Protein AF-A0A843HR84-F1 (afdb_monomer_lite)

Structure (mmCIF, N/CA/C/O backbone):
data_AF-A0A843HR84-F1
#
_entry.id   AF-A0A843HR84-F1
#
loop_
_atom_site.group_PDB
_atom_site.id
_atom_site.type_symbol
_atom_site.label_atom_id
_atom_site.label_alt_id
_atom_site.label_comp_id
_atom_site.label_asym_id
_atom_site.label_entity_id
_atom_site.label_seq_id
_atom_site.pdbx_PDB_ins_code
_atom_site.Cartn_x
_atom_site.Cartn_y
_atom_site.Cartn_z
_atom_site.occupancy
_atom_site.B_iso_or_equiv
_atom_site.auth_seq_id
_atom_site.auth_comp_id
_atom_site.auth_asym_id
_atom_site.auth_atom_id
_atom_site.pdbx_PDB_model_num
ATOM 1 N N . MET A 1 1 ? 6.213 32.076 -38.544 1.00 36.31 1 MET A N 1
ATOM 2 C CA . MET A 1 1 ? 5.38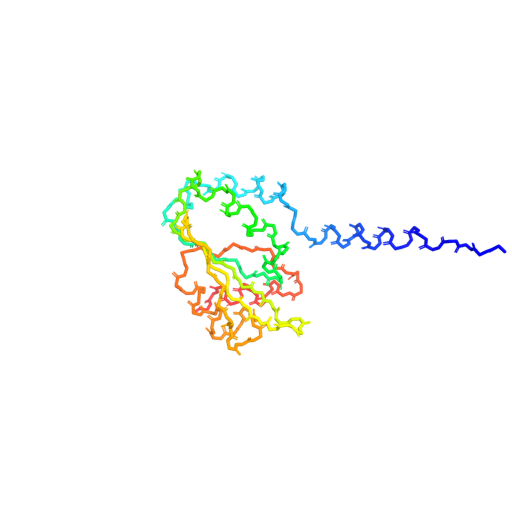5 32.045 -37.319 1.00 36.31 1 MET A CA 1
ATOM 3 C C . MET A 1 1 ? 5.246 30.593 -36.883 1.00 36.31 1 MET A C 1
ATOM 5 O O . MET A 1 1 ? 4.541 29.840 -37.542 1.00 36.31 1 MET A O 1
ATOM 9 N N . ALA A 1 2 ? 5.992 30.168 -35.863 1.00 40.84 2 ALA A N 1
ATOM 10 C CA . ALA A 1 2 ? 5.912 28.807 -35.336 1.00 40.84 2 ALA A CA 1
ATOM 11 C C . ALA A 1 2 ? 4.688 28.700 -34.412 1.00 40.84 2 ALA A C 1
ATOM 13 O O . ALA A 1 2 ? 4.570 29.460 -33.453 1.00 40.84 2 ALA A O 1
ATOM 14 N N . LYS A 1 3 ? 3.746 27.803 -34.729 1.00 43.19 3 LYS A N 1
ATOM 15 C CA . LYS A 1 3 ? 2.601 27.498 -33.862 1.00 43.19 3 LYS A CA 1
ATOM 16 C C . LYS A 1 3 ? 3.118 26.761 -32.625 1.00 43.19 3 LYS A C 1
ATOM 18 O O . LYS A 1 3 ? 3.578 25.628 -32.733 1.00 43.19 3 LYS A O 1
ATOM 23 N N . ASN A 1 4 ? 3.043 27.414 -31.468 1.00 43.31 4 ASN A N 1
ATOM 24 C CA . ASN A 1 4 ? 3.367 26.816 -30.177 1.00 43.31 4 ASN A CA 1
ATOM 25 C C . ASN A 1 4 ? 2.466 25.600 -29.907 1.00 43.31 4 ASN A C 1
ATOM 27 O O . ASN A 1 4 ? 1.244 25.713 -29.843 1.00 43.31 4 ASN A O 1
ATOM 31 N N . ASN A 1 5 ? 3.096 24.439 -29.721 1.00 53.78 5 ASN A N 1
ATOM 32 C CA . ASN A 1 5 ? 2.476 23.138 -29.445 1.00 53.78 5 ASN A CA 1
ATOM 33 C C . ASN A 1 5 ? 2.097 22.951 -27.957 1.00 53.78 5 ASN A C 1
ATOM 35 O O . ASN A 1 5 ? 2.028 21.831 -27.453 1.00 53.78 5 ASN A O 1
ATOM 39 N N . THR A 1 6 ? 1.857 24.042 -27.231 1.00 48.78 6 THR A N 1
ATOM 40 C CA . THR A 1 6 ? 1.591 24.031 -25.783 1.00 48.78 6 THR A CA 1
ATOM 41 C C . THR A 1 6 ? 0.258 23.365 -25.431 1.00 48.78 6 THR A C 1
ATOM 43 O O . THR A 1 6 ? 0.170 22.654 -24.434 1.00 48.78 6 THR A O 1
ATOM 46 N N . ASN A 1 7 ? -0.757 23.485 -26.291 1.00 54.22 7 ASN A N 1
ATOM 47 C CA . ASN A 1 7 ? -2.081 22.904 -26.039 1.00 54.22 7 ASN A CA 1
ATOM 48 C C . ASN A 1 7 ? -2.107 21.370 -26.120 1.00 54.22 7 ASN A C 1
ATOM 50 O O . ASN A 1 7 ? -2.853 20.733 -25.384 1.00 54.22 7 ASN A O 1
ATOM 54 N N . LEU A 1 8 ? -1.275 20.758 -26.972 1.00 45.50 8 LEU A N 1
ATOM 55 C CA . LEU A 1 8 ? -1.249 19.300 -27.129 1.00 45.50 8 LEU A CA 1
ATOM 56 C C . LEU A 1 8 ? -0.510 18.613 -25.969 1.00 45.50 8 LEU A C 1
ATOM 58 O O . LEU A 1 8 ? -0.862 17.499 -25.585 1.00 45.50 8 LEU A O 1
ATOM 62 N N . HIS A 1 9 ? 0.497 19.283 -25.398 1.00 50.81 9 HIS A N 1
ATOM 63 C CA . HIS A 1 9 ? 1.208 18.801 -24.213 1.00 50.81 9 HIS A CA 1
ATOM 64 C C . HIS A 1 9 ? 0.344 18.930 -22.954 1.00 50.81 9 HIS A C 1
ATOM 66 O O . HIS A 1 9 ? 0.251 17.977 -22.188 1.00 50.81 9 HIS A O 1
ATOM 72 N N . ASN A 1 10 ? -0.369 20.052 -22.795 1.00 47.84 10 ASN A N 1
ATOM 73 C CA . ASN A 1 10 ? -1.292 20.252 -21.676 1.00 47.84 10 ASN A CA 1
ATOM 74 C C . ASN A 1 10 ? -2.492 19.301 -21.736 1.00 47.84 10 ASN A C 1
ATOM 76 O O . ASN A 1 10 ? -2.871 18.756 -20.710 1.00 47.84 10 ASN A O 1
ATOM 80 N N . ALA A 1 11 ? -3.042 19.032 -22.925 1.00 39.25 11 ALA A N 1
ATOM 81 C CA . ALA A 1 11 ? -4.113 18.051 -23.083 1.00 39.25 11 ALA A CA 1
ATOM 82 C C . ALA A 1 11 ? -3.642 16.619 -22.782 1.00 39.25 11 ALA A C 1
ATOM 84 O O . ALA A 1 11 ? -4.380 15.870 -22.163 1.00 39.25 11 ALA A O 1
ATOM 85 N N . LYS A 1 12 ? -2.416 16.228 -23.167 1.00 42.97 12 LYS A N 1
ATOM 86 C CA . LYS A 1 12 ? -1.845 14.919 -22.794 1.00 42.97 12 LYS A CA 1
ATOM 87 C C . LYS A 1 12 ? -1.548 14.812 -21.301 1.00 42.97 12 LYS A C 1
ATOM 89 O O . LYS A 1 12 ? -1.784 13.757 -20.734 1.00 42.97 12 LYS A O 1
ATOM 94 N N . LYS A 1 13 ? -1.051 15.887 -20.683 1.00 42.69 13 LYS A N 1
ATOM 95 C CA . LYS A 1 13 ? -0.784 15.940 -19.244 1.00 42.69 13 LYS A CA 1
ATOM 96 C C . LYS A 1 13 ? -2.084 15.869 -18.443 1.00 42.69 13 LYS A C 1
ATOM 98 O O . LYS A 1 13 ? -2.190 14.999 -17.605 1.00 42.69 13 LYS A O 1
ATOM 103 N N . ALA A 1 14 ? -3.102 16.646 -18.818 1.00 41.62 14 ALA A N 1
ATOM 104 C CA . ALA A 1 14 ? -4.433 16.579 -18.214 1.00 41.62 14 ALA A CA 1
ATOM 105 C C . ALA A 1 14 ? -5.113 15.216 -18.422 1.00 41.62 14 ALA A C 1
ATOM 107 O O . ALA A 1 14 ? -5.743 14.708 -17.507 1.00 41.62 14 ALA A O 1
ATOM 108 N N . LYS A 1 15 ? -4.954 14.592 -19.599 1.00 43.53 15 LYS A N 1
ATOM 109 C CA . LYS A 1 15 ? -5.468 13.238 -19.848 1.00 43.53 15 LYS A CA 1
ATOM 110 C C . LYS A 1 15 ? -4.724 12.191 -19.019 1.00 43.53 15 LYS A C 1
ATOM 112 O O . LYS A 1 15 ? -5.352 11.275 -18.527 1.00 43.53 15 LYS A O 1
ATOM 117 N N . ASN A 1 16 ? -3.407 12.331 -18.858 1.00 46.78 16 ASN A N 1
ATOM 118 C CA . ASN A 1 16 ? -2.611 11.482 -17.971 1.00 46.78 16 ASN A CA 1
ATOM 119 C C . ASN A 1 16 ? -2.984 11.697 -16.499 1.00 46.78 16 ASN A C 1
ATOM 121 O O . ASN A 1 16 ? -3.116 10.713 -15.789 1.00 46.78 16 ASN A O 1
ATOM 125 N N . ASP A 1 17 ? -3.228 12.938 -16.072 1.00 45.84 17 ASP A N 1
ATOM 126 C CA . ASP A 1 17 ? -3.730 13.270 -14.732 1.00 45.84 17 ASP A CA 1
ATOM 127 C C . ASP A 1 17 ? -5.109 12.628 -14.480 1.00 45.84 17 ASP A C 1
ATOM 129 O O . ASP A 1 17 ? -5.382 12.185 -13.372 1.00 45.84 17 ASP A O 1
ATOM 133 N N . GLU A 1 18 ? -5.946 12.494 -15.518 1.00 44.28 18 GLU A N 1
ATOM 134 C CA . GLU A 1 18 ? -7.235 11.775 -15.491 1.00 44.28 18 GLU A CA 1
ATOM 135 C C . GLU A 1 18 ? -7.078 10.241 -15.366 1.00 44.28 18 GLU A C 1
ATOM 137 O O . GLU A 1 18 ? -8.032 9.551 -15.012 1.00 44.28 18 GLU A O 1
ATOM 142 N N . PHE A 1 19 ? -5.882 9.697 -15.641 1.00 54.16 19 PHE A N 1
ATOM 143 C CA . PHE A 1 19 ? -5.544 8.277 -15.460 1.00 54.16 19 PHE A CA 1
ATOM 144 C C . PHE A 1 19 ? -4.819 7.984 -14.135 1.00 54.16 19 PHE A C 1
ATOM 146 O O . PHE A 1 19 ? -4.642 6.810 -13.808 1.00 54.16 19 PHE A O 1
ATOM 153 N N . TYR A 1 20 ? -4.410 9.007 -13.375 1.00 68.56 20 TYR A N 1
ATOM 154 C CA . TYR A 1 20 ? -3.809 8.833 -12.053 1.00 68.56 20 TYR A CA 1
ATOM 155 C C . TYR A 1 20 ? -4.870 8.916 -10.957 1.00 68.56 20 TYR A C 1
ATOM 157 O O . TYR A 1 20 ? -5.761 9.763 -10.978 1.00 68.56 20 TYR A O 1
ATOM 165 N N . THR A 1 21 ? -4.762 8.035 -9.965 1.00 81.44 21 THR A N 1
ATOM 166 C CA . THR A 1 21 ? -5.648 8.048 -8.800 1.00 81.44 21 THR A CA 1
ATOM 167 C C . THR A 1 21 ? -5.413 9.321 -7.992 1.00 81.44 21 THR A C 1
ATOM 169 O O . THR A 1 21 ? -4.324 9.518 -7.454 1.00 81.44 21 THR A O 1
ATOM 172 N N . ARG A 1 22 ? -6.425 10.189 -7.895 1.00 89.50 22 ARG A N 1
ATOM 173 C CA . ARG A 1 22 ? -6.336 11.443 -7.138 1.00 89.50 22 ARG A CA 1
ATOM 174 C C . ARG A 1 22 ? -6.659 11.198 -5.669 1.00 89.50 22 ARG A C 1
ATOM 176 O O . ARG A 1 22 ? -7.558 10.420 -5.358 1.00 89.50 22 ARG A O 1
ATOM 183 N N . TYR A 1 23 ? -5.999 11.935 -4.776 1.00 91.69 23 TYR A N 1
ATOM 184 C CA . TYR A 1 23 ? -6.277 11.883 -3.336 1.00 91.69 23 TYR A CA 1
ATOM 185 C C . TYR A 1 23 ? -7.768 12.069 -3.021 1.00 91.69 23 TYR A C 1
ATOM 187 O O . TYR A 1 23 ? -8.330 11.300 -2.253 1.00 91.69 23 TYR A O 1
ATOM 195 N N . GLU A 1 24 ? -8.421 13.054 -3.649 1.00 92.00 24 GLU A N 1
ATOM 196 C CA . GLU A 1 24 ? -9.850 13.348 -3.451 1.00 92.00 24 GLU A CA 1
ATOM 197 C C . GLU A 1 24 ? -10.750 12.149 -3.787 1.00 92.00 24 GLU A C 1
ATOM 199 O O . GLU A 1 24 ? -11.737 11.905 -3.096 1.00 92.00 24 GLU A O 1
ATOM 204 N N . ASP A 1 25 ? -10.406 11.385 -4.829 1.00 93.25 25 ASP A N 1
ATOM 205 C CA . ASP A 1 25 ? -11.168 10.201 -5.230 1.00 93.25 25 ASP A CA 1
ATOM 206 C C . ASP A 1 25 ? -10.962 9.057 -4.223 1.00 93.25 25 ASP A C 1
ATOM 208 O O . ASP A 1 25 ? -11.924 8.385 -3.849 1.00 93.25 25 ASP A O 1
ATOM 212 N N . ILE A 1 26 ? -9.732 8.887 -3.715 1.00 94.56 26 ILE A N 1
ATOM 213 C CA . ILE A 1 26 ? -9.416 7.928 -2.643 1.00 94.56 26 ILE A CA 1
ATOM 214 C C . ILE A 1 26 ? -10.165 8.303 -1.368 1.00 94.56 26 ILE A C 1
ATOM 216 O O . ILE A 1 26 ? -10.830 7.461 -0.779 1.00 94.56 26 ILE A O 1
ATOM 220 N N . GLU A 1 27 ? -10.091 9.560 -0.940 1.00 95.88 27 GLU A N 1
ATOM 221 C CA . GLU A 1 27 ? -10.746 10.026 0.278 1.00 95.88 27 GLU A CA 1
ATOM 222 C C . GLU A 1 27 ? -12.258 9.844 0.202 1.00 95.88 27 GLU A C 1
ATOM 224 O O . GLU A 1 27 ? -12.870 9.308 1.133 1.00 95.88 27 GLU A O 1
ATOM 229 N N . LYS A 1 28 ? -12.854 10.234 -0.925 1.00 95.81 28 LYS A N 1
ATOM 230 C CA . LYS A 1 28 ? -14.285 10.086 -1.152 1.00 95.81 28 LYS A CA 1
ATOM 231 C C . LYS A 1 28 ? -14.716 8.624 -1.129 1.00 95.81 28 LYS A C 1
ATOM 233 O O . LYS A 1 28 ? -15.768 8.345 -0.572 1.00 95.81 28 LYS A O 1
ATOM 238 N N . GLU A 1 29 ? -13.952 7.702 -1.703 1.00 95.75 29 GLU A N 1
ATOM 239 C CA . GLU A 1 29 ? -14.329 6.285 -1.717 1.00 95.75 29 GLU A CA 1
ATOM 240 C C . GLU A 1 29 ? -14.000 5.601 -0.383 1.00 95.75 29 GLU A C 1
ATOM 242 O O . GLU A 1 29 ? -14.891 5.106 0.308 1.00 95.75 29 GLU A O 1
ATOM 247 N N . ILE A 1 30 ? -12.728 5.621 0.022 1.00 96.62 30 ILE A N 1
ATOM 248 C CA . ILE A 1 30 ? -12.191 4.823 1.130 1.00 96.62 30 ILE A CA 1
ATOM 249 C C . ILE A 1 30 ? -12.767 5.239 2.488 1.00 96.62 30 ILE A C 1
ATOM 251 O O . ILE A 1 30 ? -12.922 4.379 3.357 1.00 96.62 30 ILE A O 1
ATOM 255 N N . SER A 1 31 ? -13.162 6.505 2.674 1.00 95.00 31 SER A N 1
ATOM 256 C CA . SER A 1 31 ? -13.795 6.971 3.923 1.00 95.00 31 SER A CA 1
ATOM 257 C C . SER A 1 31 ? -15.033 6.167 4.330 1.00 95.00 31 SER A C 1
ATOM 259 O O . SER A 1 31 ? -15.267 5.958 5.521 1.00 95.00 31 SER A O 1
ATOM 261 N N . HIS A 1 32 ? -15.780 5.623 3.366 1.00 97.31 32 HIS A N 1
ATOM 262 C CA . HIS A 1 32 ? -16.949 4.782 3.632 1.00 97.31 32 HIS A CA 1
ATOM 263 C C . HIS A 1 32 ? -16.594 3.429 4.265 1.00 97.31 32 HIS A C 1
ATOM 265 O O . HIS A 1 32 ? -17.432 2.826 4.935 1.00 97.31 32 HIS A O 1
ATOM 271 N N . TYR A 1 33 ? -15.354 2.965 4.091 1.00 97.44 33 TYR A N 1
ATOM 272 C CA . TYR A 1 33 ? -14.889 1.654 4.542 1.00 97.44 33 TYR A CA 1
ATOM 273 C C . TYR A 1 33 ? -14.028 1.719 5.806 1.00 97.44 33 TYR A C 1
ATOM 275 O O . TYR A 1 33 ? -13.590 0.676 6.284 1.00 97.44 33 TYR A O 1
ATOM 283 N N . TRP A 1 34 ? -13.798 2.897 6.399 1.00 97.69 34 TRP A N 1
ATOM 284 C CA . TRP A 1 34 ? -12.990 3.034 7.622 1.00 97.69 34 TRP A CA 1
ATOM 285 C C . TRP A 1 34 ? -13.362 2.042 8.738 1.00 97.69 34 TRP A C 1
ATOM 287 O O . TRP A 1 34 ? -12.449 1.437 9.305 1.00 97.69 34 TRP A O 1
ATOM 297 N N . PRO A 1 35 ? -14.654 1.773 9.029 1.00 97.81 35 PRO A N 1
ATOM 298 C CA . PRO A 1 35 ? -15.013 0.761 10.021 1.00 97.81 35 PRO A CA 1
ATOM 299 C C . PRO A 1 35 ? -14.499 -0.647 9.686 1.00 97.81 35 PRO A C 1
ATOM 301 O O . PRO A 1 35 ? -14.190 -1.410 10.597 1.00 97.81 35 PRO A O 1
ATOM 304 N N . ASN A 1 36 ? -14.391 -0.992 8.399 1.00 98.31 36 ASN A N 1
ATOM 305 C CA . ASN A 1 36 ? -13.873 -2.276 7.921 1.00 98.31 36 ASN A CA 1
ATOM 306 C C . ASN A 1 36 ? -12.340 -2.342 7.927 1.00 98.31 36 ASN A C 1
ATOM 308 O O . ASN A 1 36 ? -11.783 -3.435 7.989 1.00 98.31 36 ASN A O 1
ATOM 312 N N . LEU A 1 37 ? -11.671 -1.188 7.867 1.00 98.31 37 LEU A N 1
ATOM 313 C CA . LEU A 1 37 ? -10.212 -1.079 7.875 1.00 98.31 37 LEU A CA 1
ATOM 314 C C . LEU A 1 37 ? -9.615 -1.080 9.288 1.00 98.31 37 LEU A C 1
ATOM 316 O O . LEU A 1 37 ? -8.421 -1.315 9.459 1.00 98.31 37 LEU A O 1
ATOM 320 N N . LYS A 1 38 ? -10.417 -0.821 10.322 1.00 98.50 38 LYS A N 1
ATOM 321 C CA . LYS A 1 38 ? -9.919 -0.736 11.695 1.00 98.50 38 LYS A CA 1
ATOM 322 C C . LYS A 1 38 ? -9.225 -2.033 12.137 1.00 98.50 38 LYS A C 1
ATOM 324 O O . LYS A 1 38 ? -9.807 -3.116 12.103 1.00 98.50 38 LYS A O 1
ATOM 329 N N . GLY A 1 39 ? -7.991 -1.895 12.613 1.00 98.56 39 GLY A N 1
ATOM 330 C CA . GLY A 1 39 ? -7.116 -2.975 13.065 1.00 98.56 39 GLY A CA 1
ATOM 331 C C . GLY A 1 39 ? -6.516 -3.811 11.936 1.00 98.56 39 GLY A C 1
ATOM 332 O O . GLY A 1 39 ? -5.933 -4.853 12.227 1.00 98.56 39 GLY A O 1
ATOM 333 N N . LYS A 1 40 ? -6.680 -3.396 10.673 1.00 98.75 40 LYS A N 1
ATOM 334 C CA . LYS A 1 40 ? -6.236 -4.152 9.501 1.00 98.75 40 LYS A CA 1
ATOM 335 C C . LYS A 1 40 ? -4.883 -3.697 8.981 1.00 98.75 40 LYS A C 1
ATOM 337 O O . LYS A 1 40 ? -4.546 -2.512 9.059 1.00 98.75 40 LYS A O 1
ATOM 342 N N . TRP A 1 41 ? -4.160 -4.650 8.403 1.00 98.62 41 TRP A N 1
ATOM 343 C CA . TRP A 1 41 ? -3.025 -4.386 7.538 1.00 98.62 41 TRP A CA 1
ATOM 344 C C . TRP A 1 41 ? -3.506 -4.158 6.102 1.00 98.62 41 TRP A C 1
ATOM 346 O O . TRP A 1 41 ? -4.071 -5.053 5.472 1.00 98.62 41 TRP A O 1
ATOM 356 N N . VAL A 1 42 ? -3.272 -2.953 5.580 1.00 98.62 42 VAL A N 1
ATOM 357 C CA . VAL A 1 42 ? -3.548 -2.608 4.179 1.00 98.62 42 VAL A CA 1
ATOM 358 C C . VAL A 1 42 ? -2.273 -2.677 3.334 1.00 98.62 42 VAL A C 1
ATOM 360 O O . VAL A 1 42 ? -1.261 -2.066 3.679 1.00 98.62 42 VAL A O 1
ATOM 363 N N . TYR A 1 43 ? -2.343 -3.366 2.195 1.00 98.50 43 TYR A N 1
ATOM 364 C CA . TYR A 1 43 ? -1.302 -3.403 1.171 1.00 98.50 43 TYR A CA 1
ATOM 365 C C . TYR A 1 43 ? -1.755 -2.714 -0.125 1.00 98.50 43 TYR A C 1
ATOM 367 O O . TYR A 1 43 ? -2.808 -3.032 -0.677 1.00 98.50 43 TYR A O 1
ATOM 375 N N . SER A 1 44 ? -0.925 -1.812 -0.648 1.00 96.69 44 SER A N 1
ATOM 376 C CA . SER A 1 44 ? -1.127 -1.166 -1.948 1.00 96.69 44 SER A CA 1
ATOM 377 C C . SER A 1 44 ? 0.043 -1.467 -2.896 1.00 96.69 44 SER A C 1
ATOM 379 O O . SER A 1 44 ? 1.103 -0.842 -2.770 1.00 96.69 44 SER A O 1
ATOM 381 N N . PRO A 1 45 ? -0.094 -2.367 -3.886 1.00 93.25 45 PRO A N 1
ATOM 382 C CA . PRO A 1 45 ? 0.849 -2.414 -5.002 1.00 93.25 45 PRO A CA 1
ATOM 383 C C . PRO A 1 45 ? 0.731 -1.107 -5.803 1.00 93.25 45 PRO A C 1
ATOM 385 O O . PRO A 1 45 ? -0.356 -0.773 -6.284 1.00 93.25 45 PRO A O 1
ATOM 388 N N . CYS A 1 46 ? 1.825 -0.346 -5.896 1.00 86.56 46 CYS A N 1
ATOM 389 C CA . CYS A 1 46 ? 1.873 0.967 -6.546 1.00 86.56 46 CYS A CA 1
ATOM 390 C C . CYS A 1 46 ? 2.892 0.989 -7.694 1.00 86.56 46 CYS A C 1
ATOM 392 O O . CYS A 1 46 ? 3.796 0.159 -7.761 1.00 86.56 46 CYS A O 1
ATOM 394 N N . ASP A 1 47 ? 2.788 2.003 -8.555 1.00 80.56 47 ASP A N 1
ATOM 395 C CA . ASP A 1 47 ? 3.803 2.280 -9.577 1.00 80.56 47 ASP A CA 1
ATOM 396 C C . ASP A 1 47 ? 5.072 2.889 -8.963 1.00 80.56 47 ASP A C 1
ATOM 398 O O . ASP A 1 47 ? 6.173 2.400 -9.204 1.00 80.56 47 ASP A O 1
ATOM 402 N N . ASP A 1 48 ? 4.908 3.906 -8.107 1.00 81.38 48 ASP A N 1
ATOM 403 C CA . ASP A 1 48 ? 5.977 4.556 -7.342 1.00 81.38 48 ASP A CA 1
ATOM 404 C C . ASP A 1 48 ? 5.480 4.920 -5.932 1.00 81.38 48 ASP A C 1
ATOM 406 O O . ASP A 1 48 ? 4.530 5.688 -5.765 1.00 81.38 48 ASP A O 1
ATOM 410 N N . TYR A 1 49 ? 6.130 4.391 -4.892 1.00 76.44 49 TYR A N 1
ATOM 411 C CA . TYR A 1 49 ? 5.764 4.665 -3.499 1.00 76.44 49 TYR A CA 1
ATOM 412 C C . TYR A 1 49 ? 6.012 6.133 -3.100 1.00 76.44 49 TYR A C 1
ATOM 414 O O . TYR A 1 49 ? 5.401 6.645 -2.157 1.00 76.44 49 TYR A O 1
ATOM 422 N N . ARG A 1 50 ? 6.903 6.847 -3.795 1.00 78.50 50 ARG A N 1
ATOM 423 C CA . ARG A 1 50 ? 7.255 8.242 -3.487 1.00 78.50 50 ARG A CA 1
ATOM 424 C C . ARG A 1 50 ? 6.116 9.196 -3.827 1.00 78.50 50 ARG A C 1
ATOM 426 O O . ARG A 1 50 ? 5.920 10.162 -3.096 1.00 78.50 50 ARG A O 1
ATOM 433 N N . TRP A 1 51 ? 5.337 8.859 -4.853 1.00 82.12 51 TRP A N 1
ATOM 434 C CA . TRP A 1 51 ? 4.265 9.692 -5.409 1.00 82.12 51 TRP A CA 1
ATOM 435 C C . TRP A 1 51 ? 2.879 9.034 -5.348 1.00 82.12 51 TRP A C 1
ATOM 437 O O . TRP A 1 51 ? 1.939 9.514 -5.973 1.00 82.12 51 TRP A O 1
ATOM 447 N N . SER A 1 52 ? 2.733 7.927 -4.617 1.00 88.94 52 SER A N 1
ATOM 448 C CA . SER A 1 52 ? 1.451 7.231 -4.482 1.00 88.94 52 SER A CA 1
ATOM 449 C C . SER A 1 52 ? 0.486 7.997 -3.576 1.00 88.94 52 SER A C 1
ATOM 451 O O . SER A 1 52 ? 0.731 8.138 -2.373 1.00 88.94 52 SER A O 1
ATOM 453 N N . GLU A 1 53 ? -0.659 8.409 -4.126 1.00 93.12 53 GLU A N 1
ATOM 454 C CA . GLU A 1 53 ? -1.736 9.016 -3.336 1.00 93.12 53 GLU A CA 1
ATOM 455 C C . GLU A 1 53 ? -2.386 8.025 -2.362 1.00 93.12 53 GLU A C 1
ATOM 457 O O . GLU A 1 53 ? -2.855 8.438 -1.306 1.00 93.12 53 GLU A O 1
ATOM 462 N N . PHE A 1 54 ? -2.336 6.712 -2.629 1.00 94.69 54 PHE A N 1
ATOM 463 C CA . PHE A 1 54 ? -2.748 5.709 -1.639 1.00 94.69 54 PHE A CA 1
ATOM 464 C C . PHE A 1 54 ? -1.830 5.724 -0.418 1.00 94.69 54 PHE A C 1
ATOM 466 O O . PHE A 1 54 ? -2.327 5.760 0.706 1.00 94.69 54 PHE A O 1
ATOM 473 N N . LYS A 1 55 ? -0.499 5.766 -0.617 1.00 95.31 55 LYS A N 1
ATOM 474 C CA . LYS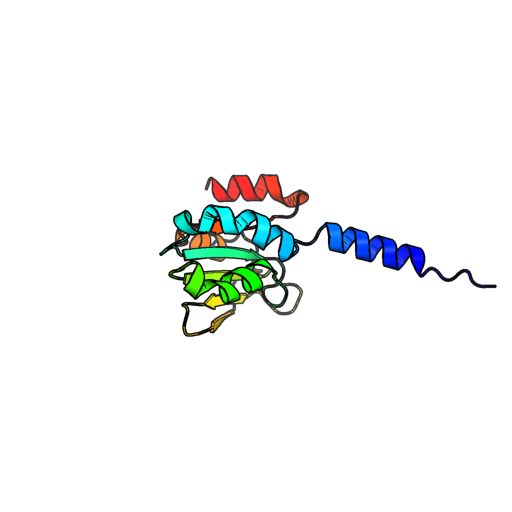 A 1 55 ? 0.442 5.910 0.509 1.00 95.31 55 LYS A CA 1
ATOM 475 C C . LYS A 1 55 ? 0.134 7.187 1.276 1.00 95.31 55 LYS A C 1
ATOM 477 O O . LYS A 1 55 ? 0.010 7.151 2.494 1.00 95.31 55 LYS A O 1
ATOM 482 N N . ASN A 1 56 ? -0.003 8.296 0.555 1.00 95.19 56 ASN A N 1
ATOM 483 C CA . ASN A 1 56 ? -0.279 9.594 1.148 1.00 95.19 56 ASN A CA 1
ATOM 484 C C . ASN A 1 56 ? -1.546 9.557 2.021 1.00 95.19 56 ASN A C 1
ATOM 486 O O . ASN A 1 56 ? -1.506 9.927 3.191 1.00 95.19 56 ASN A O 1
ATOM 490 N N . TYR A 1 57 ? -2.641 9.021 1.481 1.00 97.19 57 TYR A N 1
ATOM 491 C CA . TYR A 1 57 ? -3.914 8.876 2.175 1.00 97.19 57 TYR A CA 1
ATOM 492 C C . TYR A 1 57 ? -3.824 7.990 3.419 1.00 97.19 57 TYR A C 1
ATOM 494 O O . TYR A 1 57 ? -4.217 8.416 4.507 1.00 97.19 57 TYR A O 1
ATOM 502 N N . PHE A 1 58 ? -3.303 6.769 3.285 1.00 97.88 58 PHE A N 1
ATOM 503 C CA . PHE A 1 58 ? -3.290 5.821 4.397 1.00 97.88 58 PHE A CA 1
ATOM 504 C C . PHE A 1 58 ? -2.323 6.224 5.506 1.00 97.88 58 PHE A C 1
ATOM 506 O O . PHE A 1 58 ? -2.664 6.045 6.669 1.00 97.88 58 PHE A O 1
ATOM 513 N N . VAL A 1 59 ? -1.168 6.814 5.182 1.00 97.44 59 VAL A N 1
ATOM 514 C CA . VAL A 1 59 ? -0.225 7.314 6.195 1.00 97.44 59 VAL A CA 1
ATOM 515 C C . VAL A 1 59 ? -0.812 8.522 6.929 1.00 97.44 59 VAL A C 1
ATOM 517 O O . VAL A 1 59 ? -0.812 8.539 8.158 1.00 97.44 59 VAL A O 1
ATOM 520 N N . GLN A 1 60 ? -1.390 9.497 6.214 1.00 97.44 60 GLN A N 1
ATOM 521 C CA . GLN A 1 60 ? -1.999 10.677 6.848 1.00 97.44 60 GLN A CA 1
ATOM 522 C C . GLN A 1 60 ? -3.190 10.326 7.751 1.00 97.44 60 GLN A C 1
ATOM 524 O O . GLN A 1 60 ? -3.378 10.945 8.797 1.00 97.44 60 GLN A O 1
ATOM 529 N N . ASN A 1 61 ? -3.988 9.328 7.364 1.00 98.25 61 ASN A N 1
ATOM 530 C CA . ASN A 1 61 ? -5.197 8.939 8.089 1.00 98.25 61 ASN A CA 1
ATOM 531 C C . ASN A 1 61 ? -4.998 7.706 8.986 1.00 98.25 61 ASN A C 1
ATOM 533 O O . ASN A 1 61 ? -5.965 7.241 9.586 1.00 98.25 61 ASN A O 1
ATOM 537 N N . PHE A 1 62 ? -3.772 7.185 9.119 1.00 98.56 62 PHE A N 1
ATOM 538 C CA . PHE A 1 62 ? -3.478 5.894 9.755 1.00 98.56 62 PHE A CA 1
ATOM 539 C C . PHE A 1 62 ? -4.131 5.745 11.135 1.00 98.56 62 PHE A C 1
ATOM 541 O O . PHE A 1 62 ? -4.902 4.815 11.379 1.00 98.56 62 PHE A O 1
ATOM 548 N N . SER A 1 63 ? -3.869 6.711 12.023 1.00 97.81 63 SER A N 1
ATOM 549 C CA . SER A 1 63 ? -4.387 6.727 13.396 1.00 97.81 63 SER A CA 1
ATOM 550 C C . SER A 1 63 ? -5.903 6.950 13.447 1.00 97.81 63 SER A C 1
ATOM 552 O O . SER A 1 63 ? -6.592 6.332 14.257 1.00 97.81 63 SER A O 1
ATOM 554 N N . ALA A 1 64 ? -6.439 7.788 12.552 1.00 98.00 64 ALA A N 1
ATOM 555 C CA . ALA A 1 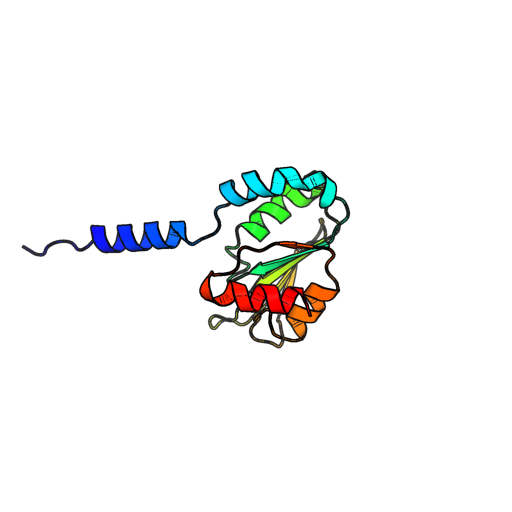64 ? -7.868 8.095 12.492 1.00 98.00 64 ALA A CA 1
ATOM 556 C C . ALA A 1 64 ? -8.702 6.898 12.003 1.00 98.00 64 ALA A C 1
ATOM 558 O O . ALA A 1 64 ? -9.765 6.618 12.558 1.00 98.00 64 ALA A O 1
ATOM 559 N N . ILE A 1 65 ? -8.196 6.165 11.007 1.00 98.25 65 ILE A N 1
ATOM 560 C CA . ILE A 1 65 ? -8.764 4.893 10.539 1.00 98.25 65 ILE A CA 1
ATOM 561 C C . ILE A 1 65 ? -8.586 3.810 11.615 1.00 98.25 65 ILE A C 1
ATOM 563 O O . ILE A 1 65 ? -9.450 2.953 11.809 1.00 98.25 65 ILE A O 1
ATOM 567 N N . GLY A 1 66 ? -7.465 3.863 12.338 1.00 98.19 66 GLY A N 1
ATOM 568 C CA . GLY A 1 66 ? -7.055 2.856 13.306 1.00 98.19 66 GLY A CA 1
ATOM 569 C C . GLY A 1 66 ? -6.460 1.621 12.635 1.00 98.19 66 GLY A C 1
ATOM 570 O O . GLY A 1 66 ? -6.773 0.512 13.063 1.00 98.19 66 GLY A O 1
ATOM 571 N N . LEU A 1 67 ? -5.668 1.798 11.572 1.00 98.62 67 LEU A N 1
ATOM 572 C CA . LEU A 1 67 ? -4.931 0.711 10.916 1.00 98.62 67 LEU A CA 1
ATOM 573 C C . LEU A 1 67 ? -3.911 0.076 11.871 1.00 98.62 67 LEU A C 1
ATOM 575 O O . LEU A 1 67 ? -3.444 0.725 12.805 1.00 98.62 67 LEU A O 1
ATOM 579 N N . SER A 1 68 ? -3.571 -1.192 11.635 1.00 98.50 68 SER A N 1
ATOM 580 C CA . SER A 1 68 ? -2.485 -1.866 12.363 1.00 98.50 68 SER A CA 1
ATOM 581 C C . SER A 1 68 ? -1.153 -1.782 11.623 1.00 98.50 68 SER A C 1
ATOM 583 O O . SER A 1 68 ? -0.114 -1.684 12.266 1.00 98.50 68 SER A O 1
ATOM 585 N N . HIS A 1 69 ? -1.183 -1.795 10.288 1.00 98.69 69 HIS A N 1
ATOM 586 C CA . HIS A 1 69 ? 0.004 -1.685 9.442 1.00 98.69 69 HIS A CA 1
ATOM 587 C C . HIS A 1 69 ? -0.375 -1.205 8.038 1.00 98.69 69 HIS A C 1
ATOM 589 O O . HIS A 1 69 ? -1.477 -1.464 7.547 1.00 98.69 69 HIS A O 1
ATOM 595 N N . TYR A 1 70 ? 0.541 -0.520 7.367 1.00 98.56 70 TYR A N 1
ATOM 596 C CA . TYR A 1 70 ? 0.403 -0.144 5.967 1.00 98.56 70 TYR A CA 1
ATOM 597 C C . TYR A 1 70 ? 1.656 -0.532 5.188 1.00 98.56 70 TYR A C 1
ATOM 599 O O . TYR A 1 70 ? 2.769 -0.223 5.609 1.00 98.56 70 TYR A O 1
ATOM 607 N N . THR A 1 71 ? 1.473 -1.155 4.025 1.00 98.44 71 THR A N 1
ATOM 608 C CA . THR A 1 71 ? 2.566 -1.479 3.105 1.00 98.44 71 THR A CA 1
ATOM 609 C C . THR A 1 71 ? 2.253 -0.972 1.706 1.00 98.44 71 THR A C 1
ATOM 611 O O . THR A 1 71 ? 1.129 -1.101 1.221 1.00 98.44 71 THR A O 1
ATOM 614 N N . CYS A 1 72 ? 3.259 -0.469 0.998 1.00 96.75 72 CYS A N 1
ATOM 615 C CA . CYS A 1 72 ? 3.197 -0.353 -0.453 1.00 96.75 72 CYS A CA 1
ATOM 616 C C . CYS A 1 72 ? 4.504 -0.774 -1.118 1.00 96.75 72 CYS A C 1
ATOM 618 O O . CYS A 1 72 ? 5.576 -0.699 -0.524 1.00 96.75 72 CYS A O 1
ATOM 620 N N . THR A 1 73 ? 4.409 -1.237 -2.362 1.00 95.81 73 THR A N 1
ATOM 621 C CA . THR A 1 73 ? 5.570 -1.561 -3.204 1.00 95.81 73 THR A CA 1
ATOM 622 C C . THR A 1 73 ? 5.585 -0.669 -4.438 1.00 95.81 73 THR A C 1
ATOM 624 O O . THR A 1 73 ? 4.548 -0.105 -4.788 1.00 95.81 73 THR A O 1
ATOM 627 N N . ASN A 1 74 ? 6.735 -0.542 -5.100 1.00 92.62 74 ASN A N 1
ATOM 628 C CA . ASN A 1 74 ? 6.861 0.131 -6.397 1.00 92.62 74 ASN A CA 1
ATOM 629 C C . ASN A 1 74 ? 7.452 -0.782 -7.465 1.00 92.62 74 ASN A C 1
ATOM 631 O O . ASN A 1 74 ? 8.232 -1.671 -7.136 1.00 92.62 74 ASN A O 1
ATOM 635 N N . TYR A 1 75 ? 7.174 -0.483 -8.733 1.00 90.00 75 TYR A N 1
ATOM 636 C CA . TYR A 1 75 ? 7.890 -1.088 -9.852 1.00 90.00 75 TYR A CA 1
ATOM 637 C C . TYR A 1 75 ? 9.299 -0.505 -9.986 1.00 90.00 75 TYR A C 1
ATOM 639 O O . TYR A 1 75 ? 9.520 0.687 -9.761 1.00 90.00 75 TYR A O 1
ATOM 647 N N . ASP A 1 76 ? 10.251 -1.333 -10.410 1.00 87.62 76 ASP A N 1
ATOM 648 C CA . ASP A 1 76 ? 11.578 -0.859 -10.794 1.00 87.62 76 ASP A CA 1
ATOM 649 C C . ASP A 1 76 ? 11.510 -0.087 -12.122 1.00 87.62 76 ASP A C 1
ATOM 651 O O . ASP A 1 76 ? 11.263 -0.657 -13.189 1.00 87.62 76 ASP A O 1
ATOM 655 N N . LEU A 1 77 ? 11.745 1.224 -12.046 1.00 80.75 77 LEU A N 1
ATOM 656 C CA . LEU A 1 77 ? 11.821 2.138 -13.190 1.00 80.75 77 LEU A CA 1
ATOM 657 C C . LEU A 1 77 ? 13.269 2.551 -13.524 1.00 80.75 77 LEU A C 1
ATOM 659 O O . LEU A 1 77 ? 13.483 3.526 -14.245 1.00 80.75 77 LEU A O 1
ATOM 663 N N . GLY A 1 78 ? 14.261 1.814 -13.013 1.00 83.44 78 GLY A N 1
ATOM 664 C CA . GLY A 1 78 ? 15.695 2.056 -13.197 1.00 83.44 78 GLY A CA 1
ATOM 665 C C . GLY A 1 78 ? 16.456 2.399 -11.911 1.00 83.44 78 GLY A C 1
ATOM 666 O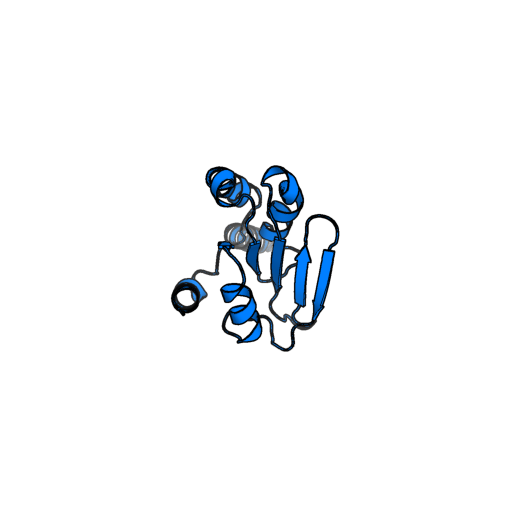 O . GLY A 1 78 ? 17.671 2.580 -11.965 1.00 83.44 78 GLY A O 1
ATOM 667 N N . GLU A 1 79 ? 15.768 2.479 -10.770 1.00 84.69 79 GLU A N 1
ATOM 668 C CA . GLU A 1 79 ? 16.350 2.788 -9.451 1.00 84.69 79 GLU A CA 1
ATOM 669 C C . GLU A 1 79 ? 16.182 1.646 -8.434 1.00 84.69 79 GLU A C 1
ATOM 671 O O . GLU A 1 79 ? 16.549 1.798 -7.268 1.00 84.69 79 GLU A O 1
ATOM 676 N N . GLY A 1 80 ? 15.642 0.505 -8.865 1.00 90.38 80 GLY A N 1
ATOM 677 C CA . GLY A 1 80 ? 15.268 -0.614 -8.012 1.00 90.38 80 GLY A CA 1
ATOM 678 C C . GLY A 1 80 ? 13.803 -0.571 -7.576 1.00 90.38 80 GLY A C 1
ATOM 679 O O . GLY A 1 80 ? 13.104 0.444 -7.679 1.00 90.38 80 GLY A O 1
ATOM 680 N N . ALA A 1 81 ? 13.337 -1.709 -7.072 1.00 93.88 81 ALA A N 1
ATOM 681 C CA . ALA A 1 81 ? 12.031 -1.843 -6.451 1.00 93.88 81 ALA A CA 1
ATOM 682 C C . ALA A 1 81 ? 12.177 -1.882 -4.928 1.00 93.88 81 ALA A C 1
ATOM 684 O O . ALA A 1 81 ? 13.143 -2.426 -4.393 1.00 93.88 81 ALA A O 1
ATOM 685 N N . PHE A 1 82 ? 11.214 -1.295 -4.229 1.00 95.44 82 PHE A N 1
ATOM 686 C CA . PHE A 1 82 ? 11.237 -1.152 -2.783 1.00 95.44 82 PHE A CA 1
ATOM 687 C C . PHE A 1 82 ? 9.876 -1.487 -2.185 1.00 95.44 82 PHE A C 1
ATOM 689 O O . PHE A 1 82 ? 8.821 -1.281 -2.789 1.00 95.44 82 PHE A O 1
ATOM 696 N N . ARG A 1 83 ? 9.929 -1.979 -0.953 1.00 96.19 83 ARG A N 1
ATOM 697 C CA . ARG A 1 83 ? 8.815 -2.107 -0.025 1.00 96.19 83 ARG A CA 1
ATOM 698 C C . ARG A 1 83 ? 8.898 -0.955 0.966 1.00 96.19 83 ARG A C 1
ATOM 700 O O . ARG A 1 83 ? 9.929 -0.769 1.606 1.00 96.19 83 ARG A O 1
ATOM 707 N N . TYR A 1 84 ? 7.822 -0.196 1.082 1.00 97.44 84 TYR A N 1
ATOM 708 C CA . TYR A 1 84 ? 7.612 0.789 2.132 1.00 97.44 84 TYR A CA 1
ATOM 709 C C . TYR A 1 84 ? 6.622 0.213 3.142 1.00 97.44 84 TYR A C 1
ATOM 711 O O . TYR A 1 84 ? 5.557 -0.264 2.753 1.00 97.44 84 TYR A O 1
ATOM 719 N N . ASP A 1 85 ? 6.960 0.294 4.423 1.00 98.19 85 ASP A N 1
ATOM 720 C CA . ASP A 1 85 ? 6.122 -0.110 5.547 1.00 98.19 85 ASP A CA 1
ATOM 721 C C . ASP A 1 85 ? 5.939 1.052 6.524 1.00 98.19 85 ASP A C 1
ATOM 723 O O . ASP A 1 85 ? 6.877 1.815 6.773 1.00 98.19 85 ASP A O 1
ATOM 727 N N . TYR A 1 86 ? 4.749 1.141 7.113 1.00 98.44 86 TYR A N 1
ATOM 728 C CA . TYR A 1 86 ? 4.425 2.069 8.188 1.00 98.44 86 TYR A CA 1
ATOM 729 C C . TYR A 1 86 ? 3.535 1.392 9.236 1.00 98.44 86 TYR A C 1
ATOM 731 O O . TYR A 1 86 ? 2.463 0.882 8.910 1.00 98.44 86 TYR A O 1
ATOM 739 N N . ASP A 1 87 ? 3.979 1.411 10.491 1.00 97.75 87 ASP A N 1
ATOM 740 C CA . ASP A 1 87 ? 3.304 0.788 11.643 1.00 97.75 87 ASP A CA 1
ATOM 741 C C . ASP A 1 87 ? 2.570 1.802 12.546 1.00 97.75 87 ASP A C 1
ATOM 743 O O . ASP A 1 87 ? 2.020 1.442 13.585 1.00 97.75 87 ASP A O 1
ATOM 747 N N . GLY A 1 88 ? 2.549 3.081 12.156 1.00 97.38 88 GLY A N 1
ATOM 748 C CA . GLY A 1 88 ? 2.008 4.182 12.960 1.00 97.38 88 GLY A CA 1
ATOM 749 C C . GLY A 1 88 ? 3.070 4.969 13.734 1.00 97.38 88 GLY A C 1
ATOM 750 O O . GLY A 1 88 ? 2.813 6.107 14.128 1.00 97.38 88 GLY A O 1
ATOM 751 N N . GLU A 1 89 ? 4.278 4.429 13.889 1.00 96.56 89 GLU A N 1
ATOM 752 C CA . GLU A 1 89 ? 5.391 5.085 14.585 1.00 96.56 89 GLU A CA 1
ATOM 753 C C . GLU A 1 89 ? 6.581 5.331 13.657 1.00 96.56 89 GLU A C 1
ATOM 755 O O . GLU A 1 89 ? 7.200 6.398 13.698 1.00 96.56 89 GLU A O 1
ATOM 760 N N . LYS A 1 90 ? 6.898 4.357 12.801 1.00 96.75 90 LYS A N 1
ATOM 761 C CA . LYS A 1 90 ? 8.109 4.349 11.993 1.00 96.75 90 LYS A CA 1
ATOM 762 C C . LYS A 1 90 ? 7.831 3.966 10.547 1.00 96.75 90 LYS A C 1
ATOM 764 O O . LYS A 1 90 ? 7.186 2.969 10.245 1.00 96.75 90 LYS A O 1
ATOM 769 N N . GLU A 1 91 ? 8.443 4.726 9.647 1.00 97.12 91 GLU A N 1
ATOM 770 C CA . GLU A 1 91 ? 8.565 4.363 8.239 1.00 97.12 91 GLU A CA 1
ATOM 771 C C . GLU A 1 91 ? 9.810 3.494 8.015 1.00 97.12 91 GLU A C 1
ATOM 773 O O . GLU A 1 91 ? 10.908 3.820 8.483 1.00 97.12 91 GLU A O 1
ATOM 778 N N . THR A 1 92 ? 9.660 2.395 7.278 1.00 97.75 92 THR A N 1
ATOM 779 C CA . THR A 1 92 ? 10.774 1.521 6.884 1.00 97.75 92 THR A CA 1
ATOM 780 C C . THR A 1 92 ? 10.749 1.288 5.380 1.00 97.75 92 THR A C 1
ATOM 782 O O . THR A 1 92 ? 9.699 1.013 4.811 1.00 97.75 92 THR A O 1
ATOM 785 N N . ILE A 1 93 ? 11.910 1.403 4.729 1.00 96.62 93 ILE A N 1
ATOM 786 C CA . ILE A 1 93 ? 12.070 1.152 3.293 1.00 96.62 93 ILE A CA 1
ATOM 787 C C . ILE A 1 93 ? 13.066 0.012 3.122 1.00 96.62 93 ILE A C 1
ATOM 789 O O . ILE A 1 93 ? 14.212 0.124 3.562 1.00 96.62 93 ILE A O 1
ATOM 793 N N . THR A 1 94 ? 12.636 -1.056 2.459 1.00 96.56 94 THR A N 1
ATOM 794 C CA . THR A 1 94 ? 13.445 -2.252 2.211 1.00 96.56 94 THR A CA 1
ATOM 795 C C . THR A 1 94 ? 13.545 -2.496 0.705 1.00 96.56 94 THR A C 1
ATOM 797 O O . THR A 1 94 ? 12.510 -2.492 0.039 1.00 96.56 94 THR A O 1
ATOM 800 N N . PRO A 1 95 ? 14.747 -2.694 0.133 1.00 96.31 95 PRO A N 1
ATOM 801 C CA . PRO A 1 95 ? 14.879 -3.119 -1.259 1.00 96.31 95 PRO A CA 1
ATOM 802 C C . PRO A 1 95 ? 14.190 -4.467 -1.485 1.00 96.31 95 PRO A C 1
ATOM 804 O O . PRO A 1 95 ? 14.333 -5.369 -0.663 1.00 96.31 95 PRO A O 1
ATOM 807 N N . LEU A 1 96 ? 13.464 -4.592 -2.592 1.00 95.69 96 LEU A N 1
ATOM 808 C CA . LEU A 1 96 ? 12.912 -5.858 -3.067 1.00 95.69 96 LEU A CA 1
ATOM 809 C C . LEU A 1 96 ? 13.969 -6.599 -3.895 1.00 95.69 96 LEU A C 1
ATOM 811 O O . LEU A 1 96 ? 14.805 -5.977 -4.555 1.00 95.69 96 LEU A O 1
ATOM 815 N N . GLU A 1 97 ? 13.919 -7.929 -3.889 1.00 93.38 97 GLU A N 1
ATOM 816 C CA . GLU A 1 97 ? 14.762 -8.746 -4.773 1.00 93.38 97 GLU A CA 1
ATOM 817 C C . GLU A 1 97 ? 14.240 -8.721 -6.216 1.00 93.38 97 GLU A C 1
ATOM 819 O O . GLU A 1 97 ? 15.003 -8.809 -7.182 1.00 93.38 97 GLU A O 1
ATOM 824 N N . GLY A 1 98 ? 12.915 -8.637 -6.362 1.00 91.50 98 GLY A N 1
ATOM 825 C CA . GLY A 1 98 ? 12.242 -8.544 -7.651 1.00 91.50 98 GLY A CA 1
ATOM 826 C C . GLY A 1 98 ? 12.179 -7.124 -8.214 1.00 91.50 98 GLY A C 1
ATOM 827 O O . GLY A 1 98 ? 12.637 -6.155 -7.626 1.00 91.50 98 GLY A O 1
ATOM 828 N N . ASN A 1 99 ? 11.513 -6.987 -9.359 1.00 93.00 99 ASN A N 1
ATOM 829 C CA . ASN A 1 99 ? 11.230 -5.695 -9.990 1.00 93.00 99 ASN A CA 1
ATOM 830 C C . ASN A 1 99 ? 9.965 -5.007 -9.436 1.00 93.00 99 ASN A C 1
ATOM 832 O O . ASN A 1 99 ? 9.461 -4.083 -10.070 1.00 93.00 99 ASN A O 1
ATOM 836 N N . GLY A 1 100 ? 9.413 -5.499 -8.320 1.00 92.06 100 GLY A N 1
ATOM 837 C CA . GLY A 1 100 ? 8.214 -4.948 -7.679 1.00 92.06 100 GLY A CA 1
ATOM 838 C C . GLY A 1 100 ? 6.890 -5.193 -8.400 1.00 92.06 100 GLY A C 1
ATOM 839 O O . GLY A 1 100 ? 5.860 -4.648 -8.009 1.00 92.06 100 GLY A O 1
ATOM 840 N N . ASP A 1 101 ? 6.896 -6.030 -9.437 1.00 92.88 101 ASP A N 1
ATOM 841 C CA . ASP A 1 101 ? 5.676 -6.468 -10.098 1.00 92.88 101 ASP A CA 1
ATOM 842 C C . ASP A 1 101 ? 4.833 -7.331 -9.155 1.00 92.88 101 ASP A C 1
ATOM 844 O O . ASP A 1 101 ? 5.322 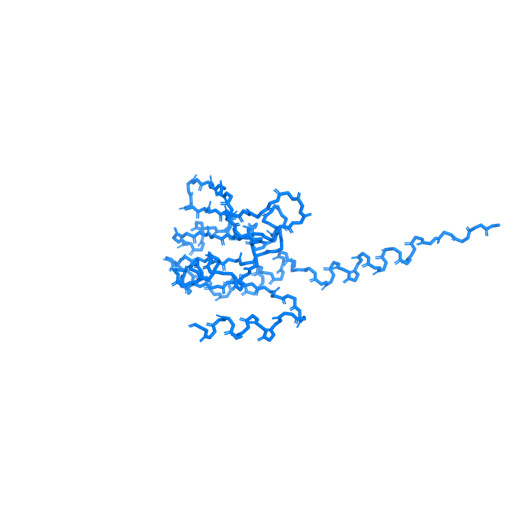-8.326 -8.616 1.00 92.88 101 ASP A O 1
ATOM 848 N N . PHE A 1 102 ? 3.555 -6.971 -8.986 1.00 94.06 102 PHE A N 1
ATOM 849 C CA . PHE A 1 102 ? 2.642 -7.643 -8.057 1.00 94.06 102 PHE A CA 1
ATOM 850 C C . PHE A 1 102 ? 2.557 -9.160 -8.292 1.00 94.06 102 PHE A C 1
ATOM 852 O O . PHE A 1 102 ? 2.345 -9.920 -7.355 1.00 94.06 102 PHE A O 1
ATOM 859 N N . ARG A 1 103 ? 2.803 -9.616 -9.528 1.00 93.31 103 ARG A N 1
ATOM 860 C CA . ARG A 1 103 ? 2.781 -11.034 -9.923 1.00 93.31 103 ARG A CA 1
ATOM 861 C C . ARG A 1 103 ? 3.986 -11.831 -9.414 1.00 93.31 103 ARG A C 1
ATOM 863 O O . ARG A 1 103 ? 4.033 -13.047 -9.592 1.00 93.31 103 ARG A O 1
ATOM 870 N N . ARG A 1 104 ? 5.010 -11.173 -8.866 1.00 94.50 104 ARG A N 1
ATOM 871 C CA . ARG A 1 104 ? 6.207 -11.837 -8.336 1.00 94.50 104 ARG A CA 1
ATOM 872 C C . ARG A 1 104 ? 5.916 -12.441 -6.972 1.00 94.50 104 ARG A C 1
ATOM 874 O O . ARG A 1 104 ? 5.059 -11.967 -6.231 1.00 94.50 104 ARG A O 1
ATOM 881 N N . GLU A 1 105 ? 6.680 -13.477 -6.642 1.00 94.50 105 GLU A N 1
ATOM 882 C CA . GLU A 1 105 ? 6.532 -14.225 -5.393 1.00 94.50 105 GLU A CA 1
ATOM 883 C C . GLU A 1 105 ? 6.626 -13.313 -4.162 1.00 94.50 105 GLU A C 1
ATOM 885 O O . GLU A 1 105 ? 5.816 -13.434 -3.254 1.00 94.50 105 GLU A O 1
ATOM 890 N N . GLU A 1 106 ? 7.560 -12.361 -4.152 1.00 95.00 106 GLU A N 1
ATOM 891 C CA . GLU A 1 106 ? 7.755 -11.438 -3.029 1.00 95.00 106 GLU A CA 1
ATOM 892 C C . GLU A 1 106 ? 6.532 -10.536 -2.786 1.00 95.00 106 GLU A C 1
ATOM 894 O O . GLU A 1 106 ? 6.036 -10.465 -1.665 1.00 95.00 106 GLU A O 1
ATOM 899 N N . CYS A 1 107 ? 5.974 -9.917 -3.832 1.00 95.81 107 CYS A N 1
ATOM 900 C CA . CYS A 1 107 ? 4.754 -9.109 -3.716 1.00 95.81 107 CYS A CA 1
ATOM 901 C C . CYS A 1 107 ? 3.508 -9.959 -3.428 1.00 95.81 107 CYS A C 1
ATOM 903 O O . CYS A 1 107 ? 2.606 -9.508 -2.726 1.00 95.81 107 CYS A O 1
ATOM 905 N N . THR A 1 108 ? 3.464 -11.195 -3.931 1.00 96.56 108 THR A N 1
ATOM 906 C CA . THR A 1 108 ? 2.371 -12.136 -3.639 1.00 96.56 108 THR A CA 1
ATOM 907 C C . THR A 1 108 ? 2.394 -12.566 -2.174 1.00 96.56 108 THR A C 1
ATOM 909 O O . THR A 1 108 ? 1.353 -12.551 -1.536 1.00 96.56 108 THR A O 1
ATOM 912 N N . LYS A 1 109 ? 3.570 -12.815 -1.585 1.00 96.75 109 LYS A N 1
ATOM 913 C CA . LYS A 1 109 ? 3.689 -13.078 -0.141 1.00 96.75 109 LYS A CA 1
ATOM 914 C C . LYS A 1 109 ? 3.171 -11.911 0.699 1.00 96.75 109 LYS A C 1
ATOM 916 O O . LYS A 1 109 ? 2.433 -12.133 1.648 1.00 96.75 109 LYS A O 1
ATOM 921 N N . ILE A 1 110 ? 3.492 -10.671 0.318 1.00 97.50 110 ILE A N 1
ATOM 922 C CA . ILE A 1 110 ? 2.956 -9.476 0.997 1.00 97.50 110 ILE A CA 1
ATOM 923 C C . ILE A 1 110 ? 1.425 -9.429 0.879 1.00 97.50 110 ILE A C 1
ATOM 925 O O . ILE A 1 110 ? 0.746 -9.147 1.862 1.00 97.50 110 ILE A O 1
ATOM 929 N N . LYS A 1 111 ? 0.876 -9.725 -0.307 1.00 97.38 111 LYS A N 1
ATOM 930 C CA . LYS A 1 111 ? -0.575 -9.820 -0.534 1.00 97.38 111 LYS A CA 1
ATOM 931 C C . LYS A 1 111 ? -1.229 -10.858 0.377 1.00 97.38 111 LYS A C 1
ATOM 933 O O . LYS A 1 111 ? -2.272 -10.565 0.944 1.00 97.38 111 LYS A O 1
ATOM 938 N N . ASP A 1 112 ? -0.625 -12.035 0.499 1.00 97.50 112 ASP A N 1
ATOM 939 C CA . ASP A 1 112 ? -1.164 -13.153 1.278 1.00 97.50 112 ASP A CA 1
ATOM 940 C C . ASP A 1 112 ? -1.114 -12.895 2.795 1.00 97.50 112 ASP A C 1
ATOM 942 O O . ASP A 1 112 ? -1.930 -13.433 3.542 1.00 97.50 112 ASP A O 1
ATOM 946 N N . GLU A 1 113 ? -0.161 -12.081 3.258 1.00 97.50 113 GLU A N 1
ATOM 947 C CA . GLU A 1 113 ? -0.031 -11.679 4.663 1.00 97.50 113 GLU A CA 1
ATOM 948 C C . GLU A 1 113 ? -0.937 -10.494 5.040 1.00 97.50 113 GLU A C 1
ATOM 950 O O . GLU A 1 113 ? -1.384 -10.399 6.187 1.00 97.50 113 GLU A O 1
ATOM 955 N N . ALA A 1 114 ? -1.203 -9.586 4.098 1.00 98.19 114 ALA A N 1
ATOM 956 C CA . ALA A 1 114 ? -2.045 -8.421 4.329 1.00 98.19 114 ALA A CA 1
ATOM 957 C C . ALA A 1 114 ? -3.525 -8.805 4.493 1.00 98.19 114 ALA A C 1
ATOM 959 O O . ALA A 1 114 ? -4.045 -9.697 3.827 1.00 98.19 114 ALA A O 1
ATOM 960 N N . ASP A 1 115 ? -4.250 -8.071 5.340 1.00 98.38 115 ASP A N 1
ATOM 961 C CA . ASP A 1 115 ? -5.693 -8.277 5.503 1.00 98.38 115 ASP A CA 1
ATOM 962 C C . ASP A 1 115 ? -6.487 -7.772 4.290 1.00 98.38 115 ASP A C 1
ATOM 964 O O . ASP A 1 115 ? -7.552 -8.302 3.967 1.00 98.38 115 ASP A O 1
ATOM 968 N N . ILE A 1 116 ? -6.029 -6.670 3.689 1.00 97.81 116 ILE A N 1
ATOM 969 C CA . ILE A 1 116 ? -6.744 -5.941 2.641 1.00 97.81 116 ILE A CA 1
ATOM 970 C C . ILE A 1 116 ? -5.750 -5.455 1.596 1.00 97.81 116 ILE A C 1
ATOM 972 O O . ILE A 1 116 ? -4.766 -4.793 1.920 1.00 97.81 116 ILE A O 1
ATOM 976 N N . VAL A 1 117 ? -6.067 -5.69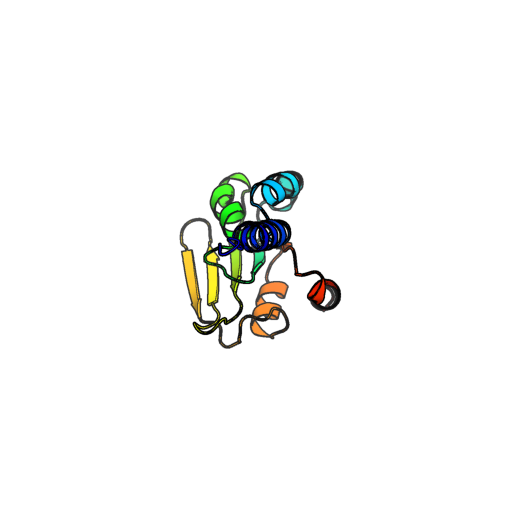3 0.325 1.00 97.19 117 VAL A N 1
ATOM 977 C CA . VAL A 1 117 ? -5.384 -5.046 -0.798 1.00 97.19 117 VAL A CA 1
ATOM 978 C C . VAL A 1 117 ? -6.219 -3.867 -1.275 1.00 97.19 117 VAL A C 1
ATOM 980 O O . VAL A 1 117 ? -7.396 -4.028 -1.598 1.00 97.19 117 VAL A O 1
ATOM 983 N N . CYS A 1 118 ? -5.615 -2.683 -1.342 1.00 95.50 118 CYS A N 1
ATOM 984 C CA . CYS A 1 118 ? -6.260 -1.475 -1.844 1.00 95.50 118 CYS A CA 1
ATOM 985 C C . CYS A 1 118 ? -5.443 -0.899 -3.002 1.00 95.50 118 CYS A C 1
ATOM 987 O O . CYS A 1 118 ? -4.296 -0.499 -2.829 1.00 95.50 118 CYS A O 1
ATOM 989 N N . SER A 1 119 ? -6.005 -0.894 -4.211 1.00 91.12 119 SER A N 1
ATOM 990 C CA . SER A 1 119 ? -5.319 -0.363 -5.389 1.00 91.12 119 SER A CA 1
ATOM 991 C C . SER A 1 119 ? -6.311 0.041 -6.477 1.00 91.12 119 SER A C 1
ATOM 993 O O . SER A 1 119 ? -7.469 -0.376 -6.478 1.00 91.12 119 SER A O 1
ATOM 995 N N . ASN A 1 120 ? -5.827 0.837 -7.425 1.00 89.00 120 ASN A N 1
ATOM 996 C CA . ASN A 1 120 ? -6.499 1.154 -8.678 1.00 89.00 120 ASN A CA 1
ATOM 997 C C . ASN A 1 120 ? -5.568 0.715 -9.821 1.00 89.00 120 ASN A C 1
ATOM 999 O O . ASN A 1 120 ? -4.778 1.529 -10.308 1.00 89.00 120 ASN A O 1
ATOM 1003 N N . PRO A 1 121 ? -5.567 -0.580 -10.190 1.00 85.69 121 PRO A N 1
ATOM 1004 C CA . PRO A 1 121 ? -4.626 -1.088 -11.175 1.00 85.69 121 PRO A CA 1
ATOM 1005 C C . PRO A 1 121 ? -4.920 -0.482 -12.556 1.00 85.69 121 PRO A C 1
ATOM 1007 O O . PRO A 1 121 ? -6.089 -0.282 -12.907 1.00 85.69 121 PRO A O 1
ATOM 1010 N N . PRO A 1 122 ? -3.893 -0.262 -13.397 1.00 82.69 122 PRO A N 1
ATOM 1011 C CA . PRO A 1 122 ? -4.099 0.149 -14.778 1.00 82.69 122 PRO A CA 1
ATOM 1012 C C . PRO A 1 122 ? -5.078 -0.787 -15.489 1.00 82.69 122 PRO A C 1
ATOM 1014 O O . PRO A 1 122 ? -4.999 -2.010 -15.351 1.00 82.69 122 PRO A O 1
ATOM 1017 N N . PHE A 1 123 ? -5.971 -0.236 -16.314 1.00 84.44 123 PHE A N 1
ATOM 1018 C CA . PHE A 1 123 ? -6.997 -1.036 -16.995 1.00 84.44 123 PHE A CA 1
ATOM 1019 C C . PHE A 1 123 ? -6.408 -2.184 -17.840 1.00 84.44 123 PHE A C 1
ATOM 1021 O O . PHE A 1 123 ? -7.004 -3.256 -17.942 1.00 84.44 123 PHE A O 1
ATOM 1028 N N . SER A 1 124 ? -5.210 -1.991 -18.404 1.00 86.44 124 SER A N 1
ATOM 1029 C CA . SER A 1 124 ? -4.463 -3.025 -19.133 1.00 86.44 124 SER A CA 1
ATOM 1030 C C . SER A 1 124 ? -4.099 -4.235 -18.268 1.00 86.44 124 SER A C 1
ATOM 1032 O O . SER A 1 124 ? -4.057 -5.351 -18.782 1.00 86.44 124 SER A O 1
ATOM 1034 N N . LEU A 1 125 ? -3.865 -4.024 -16.973 1.00 88.25 125 LEU A N 1
ATOM 1035 C CA . LEU A 1 125 ? -3.476 -5.048 -16.008 1.00 88.25 125 LEU A CA 1
ATOM 1036 C C . LEU A 1 125 ? -4.655 -5.549 -15.170 1.00 88.25 125 LEU A C 1
ATOM 1038 O O . LEU A 1 125 ? -4.517 -6.569 -14.507 1.00 88.25 125 LEU A O 1
ATOM 1042 N N . PHE A 1 126 ? -5.828 -4.911 -15.233 1.00 90.00 126 PHE A N 1
ATOM 1043 C CA . PHE A 1 126 ? -6.986 -5.243 -14.394 1.00 90.00 126 PHE A CA 1
ATOM 1044 C C . PHE A 1 126 ? -7.340 -6.740 -14.397 1.00 90.00 126 PHE A C 1
ATOM 1046 O O . PHE A 1 126 ? -7.509 -7.343 -13.343 1.00 90.00 126 PHE A O 1
ATOM 1053 N N . LYS A 1 127 ? -7.393 -7.384 -15.572 1.00 92.75 127 LYS A N 1
ATOM 1054 C CA . LYS A 1 127 ? -7.699 -8.826 -15.660 1.00 92.75 127 LYS A CA 1
ATOM 1055 C C . LYS A 1 127 ? -6.649 -9.700 -14.977 1.00 92.75 127 LYS A C 1
ATOM 1057 O O . LYS A 1 127 ? -6.989 -10.750 -14.446 1.00 92.75 127 LYS A O 1
ATOM 1062 N N . GLU A 1 128 ? -5.384 -9.312 -15.058 1.00 94.06 128 GLU A N 1
ATOM 1063 C CA . GLU A 1 128 ? -4.288 -10.039 -14.416 1.00 94.06 128 GLU A CA 1
ATOM 1064 C C . GLU A 1 128 ? -4.265 -9.774 -12.914 1.00 94.06 128 GLU A C 1
ATOM 1066 O O . GLU A 1 128 ? -4.027 -10.696 -12.144 1.00 94.06 128 GLU A O 1
ATOM 1071 N N . PHE A 1 129 ? -4.592 -8.548 -12.511 1.00 93.62 129 PHE A N 1
ATOM 1072 C CA . PHE A 1 129 ? -4.727 -8.152 -11.120 1.00 93.62 129 PHE A CA 1
ATOM 1073 C C . PHE A 1 129 ? -5.827 -8.947 -10.414 1.00 93.62 129 PHE A C 1
ATOM 1075 O O . PHE A 1 129 ? -5.573 -9.534 -9.373 1.00 93.62 129 PHE A O 1
ATOM 1082 N N . ILE A 1 130 ? -7.022 -9.058 -11.008 1.00 94.56 130 ILE A N 1
ATOM 1083 C CA . ILE A 1 130 ? -8.109 -9.870 -10.435 1.00 94.56 130 ILE A CA 1
ATOM 1084 C C . ILE A 1 130 ? -7.705 -11.342 -10.335 1.00 94.56 130 ILE A C 1
ATOM 1086 O O . ILE A 1 130 ? -7.872 -11.946 -9.284 1.00 94.56 130 ILE A O 1
ATOM 1090 N N . LYS A 1 131 ? -7.088 -11.902 -11.384 1.00 95.88 131 LYS A N 1
ATOM 1091 C CA . LYS A 1 131 ? -6.568 -13.275 -11.317 1.00 95.88 131 LYS A CA 1
ATOM 1092 C C . LYS A 1 131 ? -5.581 -13.456 -10.172 1.00 95.88 131 LYS A C 1
ATOM 1094 O O . LYS A 1 131 ? -5.630 -14.479 -9.517 1.00 95.88 131 LYS A O 1
ATOM 1099 N N . TRP A 1 132 ? -4.692 -12.491 -9.957 1.00 95.25 132 TRP A N 1
ATOM 1100 C CA . TRP A 1 132 ? -3.716 -12.518 -8.871 1.00 95.25 132 TRP A CA 1
ATOM 1101 C C . TRP A 1 132 ? -4.355 -12.405 -7.481 1.00 95.25 132 TRP A C 1
ATOM 1103 O O . TRP A 1 132 ? -3.877 -13.033 -6.538 1.00 95.25 132 TRP A O 1
ATOM 1113 N N . MET A 1 133 ? -5.451 -11.657 -7.356 1.00 93.06 133 MET A N 1
ATOM 1114 C CA . MET A 1 133 ? -6.234 -11.600 -6.121 1.00 93.06 133 MET A CA 1
ATOM 1115 C C . MET A 1 133 ? -6.895 -12.943 -5.784 1.00 93.06 133 MET A C 1
ATOM 1117 O O . MET A 1 133 ? -7.008 -13.261 -4.605 1.00 93.06 133 MET A O 1
ATOM 1121 N N . ASP A 1 134 ? -7.267 -13.731 -6.798 1.00 91.38 134 ASP A N 1
ATOM 1122 C CA . ASP A 1 134 ? -7.909 -15.047 -6.649 1.00 91.38 134 ASP A CA 1
ATOM 1123 C C . ASP A 1 134 ? -6.922 -16.221 -6.440 1.00 91.38 134 ASP A C 1
ATOM 1125 O O . ASP A 1 134 ? -7.368 -17.357 -6.252 1.00 91.38 134 ASP A O 1
ATOM 1129 N N . LEU A 1 135 ? -5.605 -15.975 -6.528 1.00 79.06 135 LEU A N 1
ATOM 1130 C CA . LEU A 1 135 ? -4.548 -16.964 -6.247 1.00 79.06 135 LEU A CA 1
ATOM 1131 C C . LEU A 1 135 ? -4.338 -17.146 -4.745 1.00 79.06 135 LEU A C 1
ATOM 1133 O O . LEU A 1 135 ? -4.200 -18.320 -4.338 1.00 79.06 135 LEU A O 1
#

Foldseek 3Di:
DDDDPVVVVVVVVVVVVVQADDLVNCCVPCVVCLVVQAQFEEEEEDQDCVPHSVNVNCLVCVVVSNHQKYWYWHFQPPPAIWIWIDRNPDIDIDGDPDRSPCPDPVNLVVLVPGPYYDYDDRPVCVVVVVVSNVD

Sequence (135 aa):
MAKNNTNLHNAKKAKNDEFYTRYEDIEKEISHYWPNLKGKWVYSPCDDYRWSEFKNYFVQNFSAIGLSHYTCTNYDLGEGAFRYDYDGEKETITPLEGNGDFRREECTKIKDEADIVCSNPPFSLFKEFIKWMDL

pLDDT: mean 86.86, std 17.64, range [36.31, 98.75]

Secondary structure (DSSP, 8-state):
----THHHHHHHHHHHHTTSPPHHHHHHHHGGGHHHHTTPEEEEE-S-TTS-HHHHHHHHHHHHHT-SEEEEE---SSS--EEEEE-SS-EEEEE-SS---TTSHHHHHHHHHSSEE-----TTTHHHHHHHHT-

Radius of gyration: 16.71 Å; chains: 1; bounding box: 33×49×52 Å